Protein AF-A0A6C0K9X8-F1 (afdb_monomer)

Foldseek 3Di:
DDQDPLLVLLVLLLVLLVLCPPPPDCVLNVLSVQLSVLSNVCSRVVNDPPDPSNVSNVVSLVVNLVVLLVLLVPDDDVLSVVLNVLSVVLVVQVVCCVVVVPCSSVSSNSVSVSSNSSSNSSRPD

Sequence (125 aa):
MVISNEALTTLPHYLAMIPWRNSQDIRYPYMVFVCTSLSFAWHFHGEPKWTMLFFADHLGAVMWFIYDLHLAAGLIENKREFIIAFNTATFLLYVLSVVLGEHHAVWHIFSALKCILVSVVATQD

Organism: NCBI:txid1070528

Structure (mmCIF, N/CA/C/O backbone):
data_AF-A0A6C0K9X8-F1
#
_entry.id   AF-A0A6C0K9X8-F1
#
loop_
_atom_site.group_PDB
_atom_site.id
_atom_site.type_symbol
_atom_site.label_atom_id
_atom_site.label_alt_id
_atom_site.label_comp_id
_atom_site.label_asym_id
_atom_site.label_entity_id
_atom_site.label_seq_id
_atom_site.pdbx_PDB_ins_code
_atom_site.Cartn_x
_atom_site.Cartn_y
_atom_site.Cartn_z
_atom_site.occupancy
_atom_site.B_iso_or_equiv
_atom_site.auth_seq_id
_atom_site.auth_comp_id
_atom_site.auth_asym_id
_atom_site.auth_atom_id
_atom_site.pdbx_PDB_model_num
ATOM 1 N N . MET A 1 1 ? 21.763 -7.636 -12.967 1.00 61.03 1 MET A N 1
ATOM 2 C CA . MET A 1 1 ? 20.429 -7.028 -12.793 1.00 61.03 1 MET A CA 1
ATOM 3 C C . MET A 1 1 ? 20.479 -6.210 -11.516 1.00 61.03 1 MET A C 1
ATOM 5 O O . MET A 1 1 ? 20.799 -6.778 -10.481 1.00 61.03 1 MET A O 1
ATOM 9 N N . VAL A 1 2 ? 20.315 -4.891 -11.610 1.00 69.56 2 VAL A N 1
ATOM 10 C CA . VAL A 1 2 ? 20.330 -3.985 -10.449 1.00 69.56 2 VAL A CA 1
ATOM 11 C C . VAL A 1 2 ? 18.888 -3.849 -9.975 1.00 69.56 2 VAL A C 1
ATOM 13 O O . VAL A 1 2 ? 18.019 -3.551 -10.788 1.00 69.56 2 VAL A O 1
ATOM 16 N N . ILE A 1 3 ? 18.626 -4.120 -8.697 1.00 74.50 3 ILE A N 1
ATOM 17 C CA . ILE A 1 3 ? 17.295 -3.930 -8.111 1.00 74.50 3 ILE A CA 1
ATOM 18 C C . ILE A 1 3 ? 17.025 -2.423 -8.061 1.00 74.50 3 ILE A C 1
ATOM 20 O O . ILE A 1 3 ? 17.840 -1.675 -7.523 1.00 74.50 3 ILE A O 1
ATOM 24 N N . SER A 1 4 ? 15.909 -1.974 -8.638 1.00 81.81 4 SER A N 1
ATOM 25 C CA . SER A 1 4 ? 15.485 -0.570 -8.570 1.00 81.81 4 SER A CA 1
ATOM 26 C C . SER A 1 4 ? 15.239 -0.146 -7.119 1.00 81.81 4 SER A C 1
ATOM 28 O O . SER A 1 4 ? 14.722 -0.943 -6.335 1.00 81.81 4 SER A O 1
ATOM 30 N N . ASN A 1 5 ? 15.508 1.117 -6.781 1.00 82.62 5 ASN A N 1
ATOM 31 C CA . ASN A 1 5 ? 15.182 1.658 -5.456 1.00 82.62 5 ASN A CA 1
ATOM 32 C C . ASN A 1 5 ? 13.688 1.511 -5.119 1.00 82.62 5 ASN A C 1
ATOM 34 O O . ASN A 1 5 ? 13.356 1.237 -3.972 1.00 82.62 5 ASN A O 1
ATOM 38 N N . GLU A 1 6 ? 12.806 1.609 -6.115 1.00 83.88 6 GLU A N 1
ATOM 39 C CA . GLU A 1 6 ? 11.358 1.443 -5.942 1.00 83.88 6 GLU A CA 1
ATOM 40 C C . GLU A 1 6 ? 10.976 0.012 -5.532 1.00 83.88 6 GLU A C 1
ATOM 42 O O . GLU A 1 6 ? 10.229 -0.205 -4.584 1.00 83.88 6 GLU A O 1
ATOM 47 N N . ALA A 1 7 ? 11.594 -1.007 -6.133 1.00 85.31 7 ALA A N 1
ATOM 48 C CA . ALA A 1 7 ? 11.424 -2.382 -5.659 1.00 85.31 7 ALA A CA 1
ATOM 49 C C . ALA A 1 7 ? 11.827 -2.537 -4.179 1.00 85.31 7 ALA A C 1
ATOM 51 O O . ALA A 1 7 ? 11.180 -3.279 -3.445 1.00 85.31 7 ALA A O 1
ATOM 52 N N . LEU A 1 8 ? 12.851 -1.822 -3.702 1.00 88.00 8 LEU A N 1
ATOM 53 C CA . LEU A 1 8 ? 13.257 -1.883 -2.292 1.00 88.00 8 LEU A CA 1
ATOM 54 C C . LEU A 1 8 ? 12.263 -1.170 -1.368 1.00 88.00 8 LEU A C 1
ATOM 56 O O . LEU A 1 8 ? 12.021 -1.653 -0.260 1.00 88.00 8 LEU A O 1
ATOM 60 N N . THR A 1 9 ? 11.662 -0.063 -1.812 1.00 89.31 9 THR A N 1
ATOM 61 C CA . THR A 1 9 ? 10.672 0.679 -1.015 1.00 89.31 9 THR A CA 1
ATOM 62 C C . THR A 1 9 ? 9.349 -0.069 -0.855 1.00 89.31 9 THR A C 1
ATOM 64 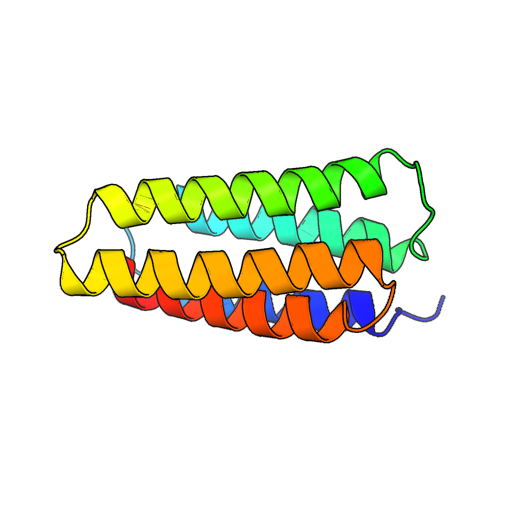O O . THR A 1 9 ? 8.625 0.221 0.094 1.00 89.31 9 THR A O 1
ATOM 67 N N . THR A 1 10 ? 9.071 -1.095 -1.669 1.00 89.88 10 THR A N 1
ATOM 68 C CA . THR A 1 10 ? 7.919 -1.996 -1.461 1.00 89.88 10 THR A CA 1
A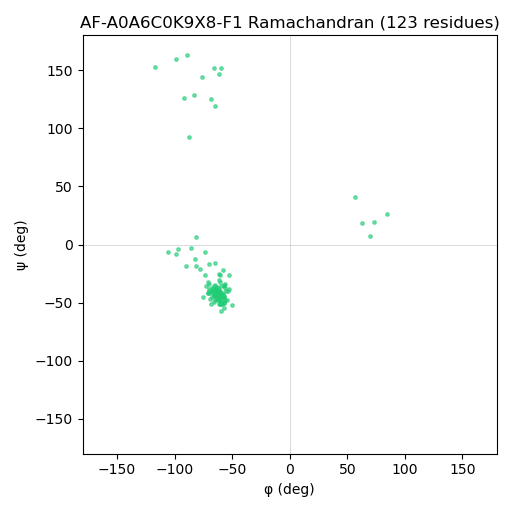TOM 69 C C . THR A 1 10 ? 8.099 -2.988 -0.302 1.00 89.88 10 THR A C 1
ATOM 71 O O . THR A 1 10 ? 7.114 -3.435 0.285 1.00 89.88 10 THR A O 1
ATOM 74 N N . LEU A 1 11 ? 9.331 -3.355 0.065 1.00 89.69 11 LEU A N 1
ATOM 75 C CA . LEU A 1 11 ? 9.585 -4.422 1.047 1.00 89.69 11 LEU A CA 1
ATOM 76 C C . LEU A 1 11 ? 9.089 -4.122 2.477 1.00 89.69 11 LEU A C 1
ATOM 78 O O . LEU A 1 11 ? 8.623 -5.053 3.143 1.00 89.69 11 LEU A O 1
ATOM 82 N N . PRO A 1 12 ? 9.128 -2.868 2.976 1.00 93.38 12 PRO A N 1
ATOM 83 C CA . PRO A 1 12 ? 8.568 -2.505 4.274 1.00 93.38 12 PRO A CA 1
ATOM 84 C C . PRO A 1 12 ? 7.103 -2.912 4.487 1.00 93.38 12 PRO A C 1
ATOM 86 O O . PRO A 1 12 ? 6.725 -3.163 5.630 1.00 93.38 12 PRO A O 1
ATOM 89 N N . HIS A 1 13 ? 6.287 -3.050 3.433 1.00 93.25 13 HIS A N 1
ATOM 90 C CA . HIS A 1 13 ? 4.902 -3.521 3.565 1.00 93.25 13 HIS A CA 1
ATOM 91 C C . HIS A 1 13 ? 4.809 -4.921 4.190 1.00 93.25 13 HIS A C 1
ATOM 93 O O . HIS A 1 13 ? 3.911 -5.178 4.987 1.00 93.25 13 HIS A O 1
ATOM 99 N N . TYR A 1 14 ? 5.761 -5.816 3.900 1.00 91.25 14 TYR A N 1
ATOM 100 C CA . TYR A 1 14 ? 5.764 -7.156 4.493 1.00 91.25 14 TYR A CA 1
ATOM 101 C C . TYR A 1 14 ? 5.964 -7.115 6.007 1.00 91.25 14 TYR A C 1
ATOM 103 O O . TYR A 1 14 ? 5.300 -7.835 6.752 1.00 91.25 14 TYR A O 1
ATOM 111 N N . LEU A 1 15 ? 6.850 -6.232 6.471 1.00 89.62 15 LEU A N 1
ATOM 112 C CA . LEU A 1 15 ? 7.085 -6.017 7.898 1.00 89.62 15 LEU A CA 1
ATOM 113 C C . LEU A 1 15 ? 5.897 -5.306 8.555 1.00 89.62 15 LEU A C 1
ATOM 115 O O . LEU A 1 15 ? 5.567 -5.585 9.707 1.00 89.62 15 LEU A O 1
ATOM 119 N N . ALA A 1 16 ? 5.218 -4.434 7.810 1.00 88.38 16 ALA A N 1
ATOM 120 C CA . ALA A 1 16 ? 4.049 -3.707 8.279 1.00 88.38 16 ALA A CA 1
ATOM 121 C C . ALA A 1 16 ? 2.839 -4.604 8.603 1.00 88.38 16 ALA A C 1
ATOM 123 O O . ALA A 1 16 ? 1.936 -4.158 9.307 1.00 88.38 16 ALA A O 1
ATOM 124 N N . MET A 1 17 ? 2.834 -5.862 8.146 1.00 87.75 17 MET A N 1
ATOM 125 C CA . MET A 1 17 ? 1.813 -6.860 8.492 1.00 87.75 17 MET A CA 1
ATOM 126 C C . MET A 1 17 ? 2.056 -7.561 9.836 1.00 87.75 17 MET A C 1
ATOM 128 O O . MET A 1 17 ? 1.161 -8.241 10.335 1.00 87.75 17 MET A O 1
ATOM 132 N N . ILE A 1 18 ? 3.242 -7.432 10.445 1.00 87.62 18 ILE A N 1
ATOM 133 C CA . ILE A 1 18 ? 3.590 -8.147 11.688 1.00 87.62 18 ILE A CA 1
ATOM 134 C C . ILE A 1 18 ? 2.563 -7.942 12.817 1.00 87.62 18 ILE A C 1
ATOM 136 O O . ILE A 1 18 ? 2.265 -8.929 13.497 1.00 87.62 18 ILE A O 1
ATOM 140 N N . PRO A 1 19 ? 1.992 -6.739 13.046 1.00 86.88 19 PRO A N 1
ATOM 141 C CA . PRO A 1 19 ? 0.990 -6.569 14.097 1.00 86.88 19 PRO A CA 1
ATOM 142 C C . PRO A 1 19 ? -0.268 -7.434 13.890 1.00 86.88 19 PRO A C 1
ATOM 144 O O . PRO A 1 19 ? -0.876 -7.846 14.874 1.00 86.88 19 PRO A O 1
ATOM 147 N N . TRP A 1 20 ? -0.602 -7.813 12.649 1.00 85.12 20 TRP A N 1
ATOM 148 C CA . TRP A 1 20 ? -1.729 -8.708 12.344 1.00 85.12 20 TRP A CA 1
ATOM 149 C C . TRP A 1 20 ? -1.499 -10.179 12.692 1.00 85.12 20 TRP A C 1
ATOM 151 O O . TRP A 1 20 ? -2.445 -10.957 12.631 1.00 85.12 20 TRP A O 1
ATOM 161 N N . ARG A 1 21 ? -0.292 -10.589 13.106 1.00 81.81 21 ARG A N 1
ATOM 162 C CA . ARG A 1 21 ? 0.001 -11.999 13.442 1.00 81.81 21 ARG A CA 1
ATOM 163 C C . ARG A 1 21 ? -0.892 -12.585 14.545 1.00 81.81 21 ARG A C 1
ATOM 165 O O . ARG A 1 21 ? -0.989 -13.799 14.662 1.00 81.81 21 ARG A O 1
ATOM 172 N N . ASN A 1 22 ? -1.482 -11.722 15.372 1.00 77.94 22 ASN A N 1
ATOM 173 C CA . ASN A 1 22 ? -2.360 -12.108 16.475 1.00 77.94 22 ASN A CA 1
ATOM 174 C C . ASN A 1 22 ? -3.855 -12.025 16.104 1.00 77.94 22 ASN A C 1
ATOM 176 O O . ASN A 1 22 ? -4.696 -12.361 16.933 1.00 77.94 22 ASN A O 1
ATOM 180 N N . SER A 1 23 ? -4.189 -11.562 14.895 1.00 80.38 23 SER A N 1
ATOM 181 C CA . SER A 1 23 ? -5.565 -11.489 14.399 1.00 80.38 23 SER A CA 1
ATOM 182 C C . SER A 1 23 ? -6.064 -12.871 13.976 1.00 80.38 23 SER A C 1
ATOM 184 O O . SER A 1 23 ? -5.311 -13.664 13.413 1.00 80.38 23 SER A O 1
ATOM 186 N N . GLN A 1 24 ? -7.350 -13.154 14.203 1.00 76.81 24 GLN A N 1
ATOM 187 C CA . GLN A 1 24 ? -8.006 -14.341 13.637 1.00 76.81 24 GLN A CA 1
ATOM 188 C C . GLN A 1 24 ? -8.380 -14.153 12.162 1.00 76.81 24 GLN A C 1
ATOM 190 O O . GLN A 1 24 ? -8.568 -15.131 11.438 1.00 76.81 24 GLN A O 1
ATOM 195 N N . ASP A 1 25 ? -8.485 -12.906 11.704 1.00 82.81 25 ASP A N 1
ATOM 196 C CA . ASP A 1 25 ? -8.685 -12.603 10.296 1.00 82.81 25 ASP A CA 1
ATOM 197 C C . ASP A 1 25 ? -7.327 -12.614 9.583 1.00 82.81 25 ASP A C 1
ATOM 199 O O . ASP A 1 25 ? -6.386 -11.956 10.014 1.00 82.81 25 ASP A O 1
ATOM 203 N N . ILE A 1 26 ? -7.214 -13.353 8.480 1.00 87.31 26 ILE A N 1
ATOM 204 C CA . ILE A 1 26 ? -5.998 -13.418 7.651 1.00 87.31 26 ILE A CA 1
ATOM 205 C C . ILE A 1 26 ? -6.137 -12.655 6.328 1.00 87.31 26 ILE A C 1
ATOM 207 O O . ILE A 1 26 ? -5.171 -12.538 5.570 1.00 87.31 26 ILE A O 1
ATOM 211 N N . ARG A 1 27 ? -7.337 -12.145 6.021 1.00 90.12 27 ARG A N 1
ATOM 212 C CA . ARG A 1 27 ? -7.668 -11.572 4.709 1.00 90.12 27 ARG A CA 1
ATOM 213 C C . ARG A 1 27 ? -6.855 -10.317 4.408 1.00 90.12 27 ARG A C 1
ATOM 215 O O . ARG A 1 27 ? -6.412 -10.146 3.276 1.00 90.12 27 ARG A O 1
ATOM 222 N N . TYR A 1 28 ? -6.610 -9.473 5.411 1.00 90.75 28 TYR A N 1
ATOM 223 C CA . TYR A 1 28 ? -5.825 -8.255 5.222 1.00 90.75 28 TYR A CA 1
ATOM 224 C C . TYR A 1 28 ? -4.343 -8.542 4.927 1.00 90.75 28 TYR A C 1
ATOM 226 O O . TYR A 1 28 ? -3.881 -8.092 3.882 1.00 90.75 28 TYR A O 1
ATOM 234 N N . PRO A 1 29 ? -3.605 -9.357 5.716 1.00 91.62 29 PRO A N 1
ATOM 235 C CA . PRO A 1 29 ? -2.256 -9.780 5.366 1.00 91.62 29 PRO A CA 1
ATOM 236 C C . PRO A 1 29 ? -2.168 -10.398 3.976 1.00 91.62 29 PRO A C 1
ATOM 238 O O . PRO A 1 29 ? -1.215 -10.144 3.249 1.00 91.62 29 PRO A O 1
ATOM 241 N N . TYR A 1 30 ? -3.173 -11.177 3.568 1.00 92.44 30 TYR A N 1
ATOM 242 C CA . TYR A 1 30 ? -3.198 -11.740 2.223 1.00 92.44 30 TYR A CA 1
ATOM 243 C C . TYR A 1 30 ? -3.328 -10.657 1.140 1.00 92.44 30 TYR A C 1
ATOM 245 O O . TYR A 1 30 ? -2.580 -10.682 0.164 1.00 92.44 30 TYR A O 1
ATOM 253 N N . MET A 1 31 ? -4.221 -9.677 1.329 1.00 94.06 31 MET A N 1
ATOM 254 C CA . MET A 1 31 ? -4.354 -8.519 0.436 1.00 94.06 31 MET A CA 1
ATOM 255 C C . MET A 1 31 ? -3.029 -7.759 0.315 1.00 94.06 31 MET A C 1
ATOM 257 O O . MET A 1 31 ? -2.558 -7.529 -0.800 1.00 94.06 31 MET A O 1
ATOM 261 N N . VAL A 1 32 ? -2.405 -7.422 1.448 1.00 94.31 32 VAL A N 1
ATOM 262 C CA . VAL A 1 32 ? -1.113 -6.723 1.483 1.00 94.31 32 VAL A CA 1
ATOM 263 C C . VAL A 1 32 ? -0.040 -7.544 0.774 1.00 94.31 32 VAL A C 1
ATOM 265 O O . VAL A 1 32 ? 0.624 -7.032 -0.121 1.00 94.31 32 VAL A O 1
ATOM 268 N N . PHE A 1 33 ? 0.086 -8.832 1.097 1.00 94.75 33 PHE A N 1
ATOM 269 C CA . PHE A 1 33 ? 1.074 -9.719 0.487 1.00 94.75 33 PHE A CA 1
ATOM 270 C C . PHE A 1 33 ? 0.939 -9.785 -1.037 1.00 94.75 33 PHE A C 1
ATOM 272 O O . PHE A 1 33 ? 1.937 -9.639 -1.745 1.00 94.75 33 PHE A O 1
ATOM 279 N N . VAL A 1 34 ? -0.280 -9.981 -1.552 1.00 95.00 34 VAL A N 1
ATOM 280 C CA . VAL A 1 34 ? -0.534 -10.052 -2.998 1.00 95.00 34 VAL A CA 1
ATOM 281 C C . VAL A 1 34 ? -0.230 -8.711 -3.666 1.00 95.00 34 VAL A C 1
ATOM 283 O O . VAL A 1 34 ? 0.498 -8.688 -4.658 1.00 95.00 34 VAL A O 1
ATOM 286 N N . CYS A 1 35 ? -0.716 -7.596 -3.111 1.00 95.50 35 CYS A N 1
ATOM 287 C CA . CYS A 1 35 ? -0.479 -6.265 -3.677 1.00 95.50 35 CYS A CA 1
ATOM 288 C C . CYS A 1 35 ? 1.015 -5.915 -3.690 1.00 95.50 35 CYS A C 1
ATOM 290 O O . CYS A 1 35 ? 1.544 -5.505 -4.721 1.00 95.50 35 CYS A O 1
ATOM 292 N N . THR A 1 36 ? 1.722 -6.146 -2.581 1.00 95.25 36 THR A N 1
ATOM 293 C CA . THR A 1 36 ? 3.169 -5.918 -2.494 1.00 95.25 36 THR A CA 1
ATOM 294 C C . THR A 1 36 ? 3.948 -6.837 -3.434 1.00 95.25 36 THR A C 1
ATOM 296 O O . THR A 1 36 ? 4.910 -6.387 -4.049 1.00 95.25 36 THR A O 1
ATOM 299 N N . SER A 1 37 ? 3.537 -8.098 -3.601 1.00 95.38 37 SER A N 1
ATOM 300 C CA . SER A 1 37 ? 4.204 -9.034 -4.520 1.00 95.38 37 SER A CA 1
ATOM 301 C C . SER A 1 37 ? 4.078 -8.593 -5.976 1.00 95.38 37 SER A C 1
ATOM 303 O O . SER A 1 37 ? 5.059 -8.641 -6.719 1.00 95.38 37 SER A O 1
ATOM 305 N N . LEU A 1 38 ? 2.888 -8.139 -6.382 1.00 94.62 38 LEU A N 1
ATOM 306 C CA . LEU A 1 38 ? 2.649 -7.606 -7.726 1.00 94.62 38 LEU A CA 1
ATOM 307 C C . LEU A 1 38 ? 3.456 -6.326 -7.966 1.00 94.62 38 LEU A C 1
ATOM 309 O O . LEU A 1 38 ? 4.104 -6.203 -9.006 1.00 94.62 38 LEU A O 1
ATOM 313 N N . SER A 1 39 ? 3.478 -5.434 -6.975 1.00 94.00 39 SER A N 1
ATOM 314 C CA . SER A 1 39 ? 4.255 -4.196 -7.016 1.00 94.00 39 SER A CA 1
ATOM 315 C C . SER A 1 39 ? 5.752 -4.462 -7.148 1.00 94.00 39 SER A C 1
ATOM 317 O O . SER A 1 39 ? 6.404 -3.997 -8.085 1.00 94.00 39 SER A O 1
ATOM 319 N N . PHE A 1 40 ? 6.295 -5.324 -6.283 1.00 94.19 40 PHE A N 1
ATOM 320 C CA . PHE A 1 40 ? 7.692 -5.736 -6.340 1.00 94.19 40 PHE A CA 1
ATOM 321 C C . PHE A 1 40 ? 8.040 -6.363 -7.694 1.00 94.19 40 PHE A C 1
ATOM 323 O O . PHE A 1 40 ? 9.063 -6.014 -8.277 1.00 94.19 40 PHE A O 1
ATOM 330 N N . ALA A 1 41 ? 7.196 -7.259 -8.218 1.00 93.00 41 ALA A N 1
ATOM 331 C CA . ALA A 1 41 ? 7.432 -7.909 -9.505 1.00 93.00 41 ALA A CA 1
ATOM 332 C C . ALA A 1 41 ? 7.492 -6.903 -10.665 1.00 93.00 41 ALA A C 1
ATOM 334 O O . ALA A 1 41 ? 8.345 -7.034 -11.54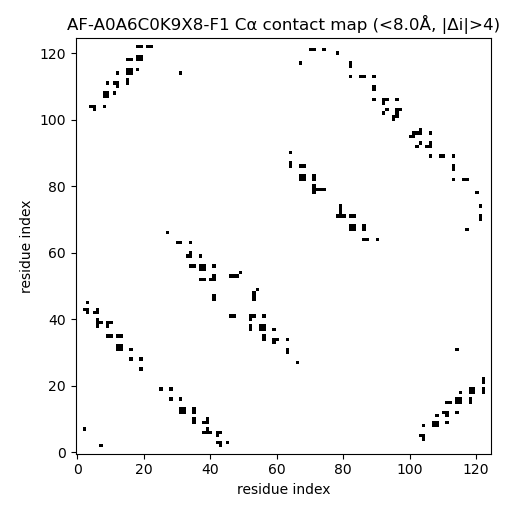5 1.00 93.00 41 ALA A O 1
ATOM 335 N N . TRP A 1 42 ? 6.623 -5.888 -10.660 1.00 93.31 42 TRP A N 1
ATOM 336 C CA . TRP A 1 42 ? 6.633 -4.835 -11.673 1.00 93.31 42 TRP A CA 1
ATOM 337 C C . TRP A 1 42 ? 7.904 -3.975 -11.602 1.00 93.31 42 TRP A C 1
ATOM 339 O O . TRP A 1 42 ? 8.592 -3.821 -12.618 1.00 93.31 42 TRP A O 1
ATOM 349 N N . HIS A 1 43 ? 8.273 -3.493 -10.411 1.00 90.56 43 HIS A N 1
ATOM 350 C CA . HIS A 1 43 ? 9.490 -2.695 -10.214 1.00 90.56 43 HIS A CA 1
ATOM 351 C C . HIS A 1 43 ? 10.765 -3.491 -10.516 1.00 90.56 43 HIS A C 1
ATOM 353 O O . HIS A 1 43 ? 11.674 -3.009 -11.193 1.00 90.56 43 HIS A O 1
ATOM 359 N N . PHE A 1 44 ? 10.814 -4.756 -10.095 1.00 89.62 44 PHE A N 1
ATOM 360 C CA . PHE A 1 44 ? 11.934 -5.653 -10.373 1.00 89.62 44 PHE A CA 1
ATOM 361 C C . PHE A 1 44 ? 12.132 -5.895 -11.875 1.00 89.62 44 PHE A C 1
ATOM 363 O O . PHE A 1 44 ? 13.263 -6.077 -12.327 1.00 89.62 44 PHE A O 1
ATOM 370 N N . HIS A 1 45 ? 11.054 -5.852 -12.664 1.00 88.69 45 HIS A N 1
ATOM 371 C CA . HIS A 1 45 ? 11.124 -5.974 -14.118 1.00 88.69 45 HIS A CA 1
ATOM 372 C C . HIS A 1 45 ? 11.507 -4.662 -14.838 1.00 88.69 45 HIS A C 1
ATOM 374 O O . HIS A 1 45 ? 11.521 -4.624 -16.068 1.00 88.69 45 HIS A O 1
ATOM 380 N N . GLY A 1 46 ? 11.857 -3.601 -14.103 1.00 85.94 46 GLY A N 1
ATOM 381 C CA . GLY A 1 46 ? 12.280 -2.319 -14.672 1.00 85.94 46 GLY A CA 1
ATOM 382 C C . GLY A 1 46 ? 11.126 -1.388 -15.046 1.00 85.94 46 GLY A C 1
ATOM 383 O O . GLY A 1 46 ? 11.282 -0.570 -15.947 1.00 85.94 46 GLY A O 1
ATOM 384 N N . GLU A 1 47 ? 9.974 -1.534 -14.384 1.00 86.94 47 GLU A N 1
ATOM 385 C CA . GLU A 1 47 ? 8.812 -0.636 -14.500 1.00 86.94 47 GLU A CA 1
ATOM 386 C C . GLU A 1 47 ? 8.244 -0.448 -15.925 1.00 8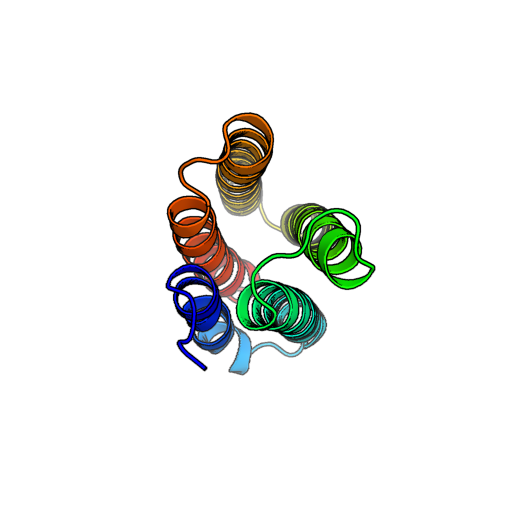6.94 47 GLU A C 1
ATOM 388 O O . GLU A 1 47 ? 7.850 0.663 -16.305 1.00 86.94 47 GLU A O 1
ATOM 393 N N . PRO A 1 48 ? 8.146 -1.503 -16.761 1.00 85.94 48 PRO A N 1
ATOM 394 C CA . PRO A 1 48 ? 7.620 -1.344 -18.108 1.00 85.94 48 PRO A CA 1
ATOM 395 C C . PRO A 1 48 ? 6.143 -0.920 -18.054 1.00 85.94 48 PRO A C 1
ATOM 397 O O . PRO A 1 48 ? 5.286 -1.636 -17.517 1.00 85.94 48 PRO A O 1
ATOM 400 N N . LYS A 1 49 ? 5.843 0.258 -18.614 1.00 86.56 49 LYS A N 1
ATOM 401 C CA . LYS A 1 49 ? 4.478 0.802 -18.707 1.00 86.56 49 LYS A CA 1
ATOM 402 C C . LYS A 1 49 ? 3.607 -0.065 -19.619 1.00 86.56 49 LYS A C 1
ATOM 404 O O . LYS A 1 49 ? 4.111 -0.685 -20.554 1.00 86.56 49 LYS A O 1
ATOM 409 N N . TRP A 1 50 ? 2.296 -0.072 -19.364 1.00 86.81 50 TRP A N 1
ATOM 410 C CA . TRP A 1 50 ? 1.288 -0.777 -20.178 1.00 86.81 50 TRP A CA 1
ATOM 411 C C . TRP A 1 50 ? 1.437 -2.305 -20.236 1.00 86.81 50 TRP A C 1
ATOM 413 O O . TRP A 1 50 ? 0.875 -2.961 -21.110 1.00 86.81 50 TRP A O 1
ATOM 423 N N . THR A 1 51 ? 2.175 -2.886 -19.292 1.00 92.12 51 THR A N 1
ATOM 424 C CA . THR A 1 51 ? 2.268 -4.339 -19.124 1.00 92.12 51 THR A CA 1
ATOM 425 C C . THR A 1 51 ? 1.179 -4.857 -18.188 1.00 92.12 51 THR A C 1
ATOM 427 O O . THR A 1 51 ? 0.589 -4.105 -17.415 1.00 92.12 51 THR A O 1
ATOM 430 N N . MET A 1 52 ? 0.927 -6.168 -18.207 1.00 93.12 52 MET A N 1
ATOM 431 C CA . MET A 1 52 ? 0.007 -6.794 -17.249 1.00 93.12 52 MET A CA 1
ATOM 432 C C . MET A 1 52 ? 0.418 -6.515 -15.793 1.00 93.12 52 MET A C 1
ATOM 434 O O . MET A 1 52 ? -0.447 -6.274 -14.960 1.00 93.12 52 MET A O 1
ATOM 438 N N . LEU A 1 53 ? 1.725 -6.491 -15.502 1.00 93.00 53 LEU A N 1
ATOM 439 C CA . LEU A 1 53 ? 2.253 -6.182 -14.171 1.00 93.00 53 LEU A CA 1
ATOM 440 C C . LEU A 1 53 ? 1.985 -4.729 -13.758 1.00 93.00 53 LEU A C 1
ATOM 442 O O . LEU A 1 53 ? 1.585 -4.505 -12.622 1.00 93.00 53 LEU A O 1
ATOM 446 N N . PHE A 1 54 ? 2.109 -3.773 -14.686 1.00 92.56 54 PHE A N 1
ATOM 447 C CA . PHE A 1 54 ? 1.743 -2.371 -14.449 1.00 92.56 54 PHE A CA 1
ATOM 448 C C . PHE A 1 54 ? 0.276 -2.238 -14.014 1.00 92.56 54 PHE A C 1
ATOM 450 O O . PHE A 1 54 ? -0.032 -1.631 -12.991 1.00 92.56 54 PHE A O 1
ATOM 457 N N . PHE A 1 55 ? -0.642 -2.856 -14.763 1.00 94.38 55 PHE A N 1
ATOM 458 C CA . PHE A 1 55 ? -2.064 -2.809 -14.420 1.00 94.38 55 PHE A CA 1
ATOM 459 C C . PHE A 1 55 ? -2.382 -3.559 -13.125 1.00 94.38 55 PHE A C 1
ATOM 461 O O . PHE A 1 55 ? -3.229 -3.108 -12.358 1.00 94.38 55 PHE A O 1
ATOM 468 N N . ALA A 1 56 ? -1.718 -4.691 -12.876 1.00 95.31 56 ALA A N 1
ATOM 469 C CA . ALA A 1 56 ? -1.926 -5.487 -11.673 1.00 95.31 56 ALA A CA 1
ATOM 470 C C . ALA A 1 56 ? -1.463 -4.754 -10.403 1.00 95.31 56 ALA A C 1
ATOM 472 O O . ALA A 1 56 ? -2.173 -4.794 -9.401 1.00 95.31 56 ALA A O 1
ATOM 473 N N . ASP A 1 57 ? -0.328 -4.054 -10.454 1.00 93.38 57 ASP A N 1
ATOM 474 C CA . ASP A 1 57 ? 0.159 -3.199 -9.365 1.00 93.38 57 ASP A CA 1
ATOM 475 C C . ASP A 1 57 ? -0.850 -2.084 -9.033 1.00 93.38 57 ASP A C 1
ATOM 477 O O . ASP A 1 57 ? -1.300 -1.956 -7.893 1.00 93.38 57 ASP A O 1
ATOM 481 N N . HIS A 1 58 ? -1.298 -1.343 -10.049 1.00 93.19 58 HIS A N 1
ATOM 482 C CA . HIS A 1 58 ? -2.225 -0.225 -9.860 1.00 93.19 58 HIS A CA 1
ATOM 483 C C . HIS A 1 58 ? -3.614 -0.689 -9.403 1.00 93.19 58 HIS A C 1
ATOM 485 O O . HIS A 1 58 ? -4.223 -0.081 -8.519 1.00 93.19 58 HIS A O 1
ATOM 491 N N . LEU A 1 59 ? -4.112 -1.799 -9.957 1.00 95.56 59 LEU A N 1
ATOM 492 C CA . LEU A 1 59 ? -5.344 -2.422 -9.482 1.00 95.56 59 LEU A CA 1
ATOM 493 C C . LEU A 1 59 ? -5.194 -2.886 -8.027 1.00 95.56 59 LEU A C 1
ATOM 495 O O . LEU A 1 59 ? -6.108 -2.677 -7.234 1.00 95.56 59 LEU A O 1
ATOM 499 N N . GLY A 1 60 ? -4.042 -3.457 -7.663 1.00 95.50 60 GLY A N 1
ATOM 500 C CA . GLY A 1 60 ? -3.703 -3.813 -6.286 1.00 95.50 60 GLY A CA 1
ATOM 501 C C . GLY A 1 60 ? -3.782 -2.615 -5.340 1.00 95.50 60 GLY A C 1
ATOM 502 O O . GLY A 1 60 ? -4.460 -2.689 -4.316 1.00 95.50 60 GLY A O 1
ATOM 503 N N . ALA A 1 61 ? -3.186 -1.479 -5.715 1.00 93.50 61 ALA A N 1
ATOM 504 C CA . ALA A 1 61 ? -3.251 -0.244 -4.932 1.00 93.50 61 ALA A CA 1
ATOM 505 C C . ALA A 1 61 ? -4.700 0.228 -4.690 1.00 93.50 61 ALA A C 1
ATOM 507 O O . ALA A 1 61 ? -5.063 0.572 -3.561 1.00 93.50 61 ALA A O 1
ATOM 508 N N . VAL A 1 62 ? -5.549 0.192 -5.725 1.00 95.88 62 VAL A N 1
ATOM 509 C CA . VAL A 1 62 ? -6.973 0.562 -5.623 1.00 95.88 62 VAL A CA 1
ATOM 510 C C . VAL A 1 62 ? -7.757 -0.433 -4.764 1.00 95.88 62 VAL A C 1
ATOM 512 O O . VAL A 1 62 ? -8.532 -0.024 -3.899 1.00 95.88 62 VAL A O 1
ATOM 515 N N . MET A 1 63 ? -7.557 -1.737 -4.967 1.00 96.00 63 MET A N 1
ATOM 516 C CA . MET A 1 63 ? -8.230 -2.772 -4.175 1.00 96.00 63 MET A CA 1
ATOM 517 C C . MET A 1 63 ? -7.854 -2.676 -2.698 1.00 96.00 63 MET A C 1
ATOM 519 O O . MET A 1 63 ? -8.734 -2.767 -1.843 1.00 96.00 63 MET A O 1
ATOM 523 N N . TRP A 1 64 ? -6.579 -2.437 -2.391 1.00 95.56 64 TRP A N 1
ATOM 524 C CA . TRP A 1 64 ? -6.122 -2.242 -1.019 1.00 95.56 64 TRP A CA 1
ATOM 525 C C . TRP A 1 64 ? -6.753 -0.990 -0.399 1.00 95.56 64 TRP A C 1
ATOM 527 O O . TRP A 1 64 ? -7.292 -1.064 0.703 1.00 95.56 64 TRP A O 1
ATOM 537 N N . PHE A 1 65 ? -6.791 0.134 -1.124 1.00 95.62 65 PHE A N 1
ATOM 538 C CA . PHE A 1 65 ? -7.490 1.339 -0.666 1.00 95.62 65 PHE A CA 1
ATOM 539 C C . PHE A 1 65 ? -8.959 1.058 -0.306 1.00 95.62 65 PHE A C 1
ATOM 541 O O . PHE A 1 65 ? -9.408 1.439 0.775 1.00 95.62 65 PHE A O 1
ATOM 548 N N . ILE A 1 66 ? -9.696 0.360 -1.176 1.00 95.75 66 ILE A N 1
ATOM 549 C CA . ILE A 1 66 ? -11.102 -0.003 -0.934 1.00 95.75 66 ILE A CA 1
ATOM 550 C C . ILE A 1 66 ? -11.226 -0.942 0.272 1.00 95.75 66 ILE A C 1
ATOM 552 O O . ILE A 1 66 ? -12.136 -0.786 1.087 1.00 95.75 66 ILE A O 1
ATOM 556 N N . TYR A 1 67 ? -10.312 -1.903 0.407 1.00 94.38 67 TYR A N 1
ATOM 557 C CA . TYR A 1 67 ? -10.328 -2.856 1.511 1.00 94.38 67 TYR A CA 1
ATOM 558 C C . TYR A 1 67 ? -10.117 -2.170 2.869 1.00 94.38 67 TYR A C 1
ATOM 560 O O . TYR A 1 67 ? -10.818 -2.482 3.829 1.00 94.38 67 TYR A O 1
ATOM 568 N N . ASP A 1 68 ? -9.229 -1.178 2.944 1.00 94.12 68 ASP A N 1
ATOM 569 C CA . ASP A 1 68 ? -9.027 -0.382 4.162 1.00 94.12 68 ASP A CA 1
ATOM 570 C C . ASP A 1 68 ? -10.288 0.400 4.558 1.00 94.12 68 ASP A C 1
ATOM 572 O O . ASP A 1 68 ? -10.618 0.488 5.741 1.00 94.12 68 ASP A O 1
ATOM 576 N N . LEU A 1 69 ? -11.039 0.926 3.580 1.00 94.19 69 LEU A N 1
ATOM 577 C CA . LEU A 1 69 ? -12.335 1.564 3.843 1.00 94.19 69 LEU A CA 1
ATOM 578 C C . LEU A 1 69 ? -13.371 0.558 4.357 1.00 94.19 69 LEU A C 1
ATOM 580 O O . LEU A 1 69 ? -14.141 0.877 5.265 1.00 94.19 69 LEU A O 1
ATOM 584 N N . HIS A 1 70 ? -13.378 -0.658 3.803 1.00 92.94 70 HIS A N 1
ATOM 585 C CA . HIS A 1 70 ? -14.240 -1.737 4.280 1.00 92.94 70 HIS A CA 1
ATOM 586 C C . HIS A 1 70 ? -13.926 -2.112 5.735 1.00 92.94 70 HIS A C 1
ATOM 588 O O . HIS A 1 70 ? -14.852 -2.225 6.537 1.00 92.94 70 HIS A O 1
ATOM 594 N N . LEU A 1 71 ? -12.643 -2.231 6.098 1.00 90.06 71 LEU A N 1
ATOM 595 C CA . LEU A 1 71 ? -12.230 -2.462 7.486 1.00 90.06 71 LEU A CA 1
ATOM 596 C C . LEU A 1 71 ? -12.662 -1.311 8.404 1.00 90.06 71 LEU A C 1
ATOM 598 O O . LEU A 1 71 ? -13.226 -1.552 9.470 1.00 90.06 71 LEU A O 1
ATOM 602 N N . ALA A 1 72 ? -12.451 -0.062 7.981 1.00 90.56 72 ALA A N 1
ATOM 603 C CA . ALA A 1 72 ? -12.802 1.116 8.772 1.00 90.56 72 ALA A CA 1
ATOM 604 C C . ALA A 1 72 ? -14.306 1.206 9.081 1.00 90.56 72 ALA A C 1
ATOM 606 O O . ALA A 1 72 ? -14.684 1.683 10.151 1.00 90.56 72 ALA A O 1
ATOM 607 N N . ALA A 1 73 ? -15.169 0.729 8.178 1.00 89.12 73 ALA A N 1
ATOM 608 C CA . ALA A 1 73 ? -16.619 0.738 8.372 1.00 89.12 73 ALA A CA 1
ATOM 609 C C . ALA A 1 73 ? -17.079 -0.083 9.593 1.00 89.12 73 ALA A C 1
ATOM 611 O O . ALA A 1 73 ? -18.132 0.216 10.154 1.00 89.12 73 ALA A O 1
ATOM 612 N N . GLY A 1 74 ? -16.294 -1.081 10.015 1.00 83.56 74 GLY A N 1
ATOM 613 C CA . GLY A 1 74 ? -16.569 -1.901 11.198 1.00 83.56 74 GLY A CA 1
ATOM 614 C C . GLY A 1 74 ? -16.063 -1.322 12.525 1.00 83.56 74 GLY A C 1
ATOM 615 O O . GLY A 1 74 ? -16.285 -1.935 13.564 1.00 83.56 74 GLY A O 1
ATOM 616 N N . LEU A 1 75 ? -15.375 -0.174 12.516 1.00 85.19 75 LEU A N 1
ATOM 617 C CA . LEU A 1 75 ? -14.724 0.397 13.700 1.00 85.19 75 LEU A CA 1
ATOM 618 C C . LEU A 1 75 ? -15.549 1.508 14.367 1.00 85.19 75 LEU A C 1
ATOM 620 O O . LEU A 1 75 ? -16.382 2.163 13.739 1.00 85.19 75 LEU A O 1
ATOM 624 N N . ILE A 1 76 ? -15.245 1.779 15.644 1.00 86.06 76 ILE A N 1
ATOM 625 C CA . ILE A 1 76 ? -15.742 2.967 16.356 1.00 86.06 76 ILE A CA 1
ATOM 626 C C . ILE A 1 76 ? -15.297 4.260 15.658 1.00 86.06 76 ILE A C 1
ATOM 628 O O . ILE A 1 76 ? -14.231 4.311 15.041 1.00 86.06 76 ILE A O 1
ATOM 632 N N . GLU A 1 77 ? -16.096 5.317 15.802 1.00 84.75 77 GLU A N 1
ATOM 633 C CA . GLU A 1 77 ? -15.994 6.556 15.020 1.00 84.75 77 GLU A CA 1
ATOM 634 C C . GLU A 1 77 ? -14.578 7.147 14.963 1.00 8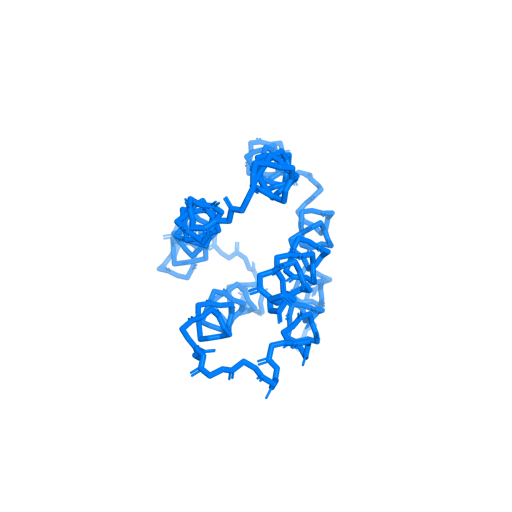4.75 77 GLU A C 1
ATOM 636 O O . GLU A 1 77 ? -14.033 7.296 13.873 1.00 84.75 77 GLU A O 1
ATOM 641 N N . ASN A 1 78 ? -13.925 7.345 16.112 1.00 84.69 78 ASN A N 1
ATOM 642 C CA . ASN A 1 78 ? -12.574 7.923 16.158 1.00 84.69 78 ASN A CA 1
ATOM 643 C C . ASN A 1 78 ? -11.526 7.068 15.413 1.00 84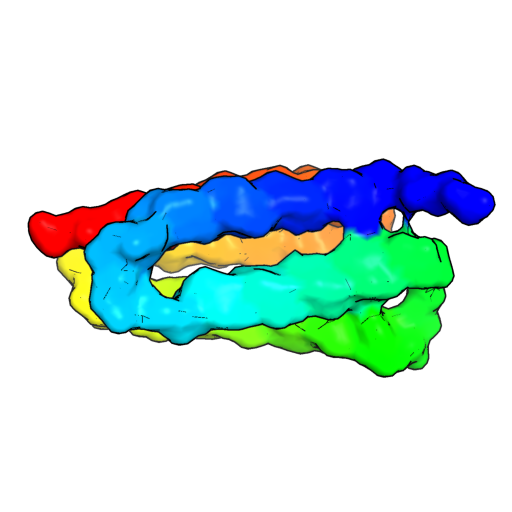.69 78 ASN A C 1
ATOM 645 O O . ASN A 1 78 ? -10.650 7.600 14.733 1.00 84.69 78 ASN A O 1
ATOM 649 N N . LYS A 1 79 ? -11.606 5.732 15.525 1.00 88.94 79 LYS A N 1
ATOM 650 C CA . LYS A 1 79 ? -10.691 4.804 14.831 1.00 88.94 79 LYS A CA 1
ATOM 651 C C . LYS A 1 79 ? -10.971 4.794 13.322 1.00 88.94 79 LYS A C 1
ATOM 653 O O . LYS A 1 79 ? -10.040 4.812 12.518 1.00 88.94 79 LYS A O 1
ATOM 658 N N . ARG A 1 80 ? -12.254 4.804 12.946 1.00 91.19 80 ARG A N 1
ATOM 659 C CA . ARG A 1 80 ? -12.727 4.853 11.557 1.00 91.19 80 ARG A CA 1
ATOM 660 C C . ARG A 1 80 ? -12.255 6.118 10.845 1.00 91.19 80 ARG A C 1
ATOM 662 O O . ARG A 1 80 ? -11.677 6.018 9.766 1.00 91.19 80 ARG A O 1
ATOM 669 N N . GLU A 1 81 ? -12.475 7.288 11.440 1.00 91.06 81 GLU A N 1
ATOM 670 C CA . GLU A 1 81 ? -12.070 8.576 10.861 1.00 91.06 81 GLU A CA 1
ATOM 671 C C . GLU A 1 81 ? -10.565 8.630 10.610 1.00 91.06 81 GLU A C 1
ATOM 673 O O . GLU A 1 81 ? -10.127 9.056 9.540 1.00 91.06 81 GLU A O 1
ATOM 678 N N . PHE A 1 82 ? -9.775 8.123 11.559 1.00 90.31 82 PHE A N 1
ATOM 679 C CA . PHE A 1 82 ? -8.325 8.115 11.437 1.00 90.31 82 PHE A CA 1
ATOM 680 C C . PHE A 1 82 ? -7.833 7.224 10.287 1.00 90.31 82 PHE A C 1
ATOM 682 O O . PHE A 1 82 ? -6.995 7.660 9.495 1.00 90.31 82 PHE A O 1
ATOM 689 N N . ILE A 1 83 ? -8.396 6.016 10.132 1.00 92.94 83 ILE A N 1
ATOM 690 C CA . ILE A 1 83 ? -8.070 5.140 8.994 1.00 92.94 83 ILE A CA 1
ATOM 691 C C . ILE A 1 83 ? -8.493 5.782 7.672 1.00 92.94 83 ILE A C 1
ATOM 693 O O . ILE A 1 83 ? -7.694 5.814 6.738 1.00 92.94 83 ILE A O 1
ATOM 697 N N . ILE A 1 84 ? -9.714 6.319 7.578 1.00 94.69 84 ILE A N 1
ATOM 698 C CA . ILE A 1 84 ? -10.217 6.929 6.337 1.00 94.69 84 ILE A CA 1
ATOM 699 C C . ILE A 1 84 ? -9.336 8.108 5.920 1.00 94.69 84 ILE A C 1
ATOM 701 O O . ILE A 1 84 ? -8.924 8.178 4.759 1.00 94.69 84 ILE A O 1
ATOM 705 N N . ALA A 1 85 ? -9.011 9.010 6.850 1.00 94.00 85 ALA A N 1
ATOM 706 C CA . ALA A 1 85 ? -8.182 10.176 6.565 1.00 94.00 85 ALA A CA 1
ATOM 707 C C . ALA A 1 85 ? -6.780 9.769 6.085 1.00 94.00 85 ALA A C 1
ATOM 709 O O . ALA A 1 85 ? -6.320 10.245 5.045 1.00 94.00 85 ALA A O 1
ATOM 710 N N . PHE A 1 86 ? -6.120 8.847 6.794 1.00 95.12 86 PHE A N 1
ATOM 711 C CA . PHE A 1 86 ? -4.759 8.426 6.456 1.00 95.12 86 PHE A CA 1
ATOM 712 C C . PHE A 1 86 ? -4.698 7.603 5.159 1.00 95.12 86 PHE A C 1
ATOM 714 O O . PHE A 1 86 ? -3.802 7.801 4.333 1.00 95.12 86 PHE A O 1
ATOM 721 N N . ASN A 1 87 ? -5.673 6.717 4.936 1.00 95.88 87 ASN A N 1
ATOM 722 C CA . ASN A 1 87 ? -5.802 5.949 3.699 1.00 95.88 87 ASN A CA 1
ATOM 723 C C . ASN A 1 87 ? -6.071 6.870 2.497 1.00 95.88 87 ASN A C 1
ATOM 725 O O . ASN A 1 87 ? -5.431 6.727 1.458 1.00 95.88 87 ASN A O 1
ATOM 729 N N . THR A 1 88 ? -6.938 7.875 2.658 1.00 96.06 88 THR A N 1
ATOM 730 C CA . THR A 1 88 ? -7.206 8.882 1.616 1.00 96.06 88 THR A CA 1
ATOM 731 C C . THR A 1 88 ? -5.961 9.701 1.301 1.00 96.06 88 THR A C 1
ATOM 733 O O . THR A 1 88 ? -5.612 9.840 0.133 1.00 96.06 88 THR A O 1
ATOM 736 N N . ALA A 1 89 ? -5.237 10.188 2.313 1.00 94.81 89 ALA A N 1
ATOM 737 C CA . ALA A 1 89 ? -3.987 10.920 2.103 1.00 94.81 89 ALA A CA 1
ATOM 738 C C . ALA A 1 89 ? -2.940 10.069 1.359 1.00 94.81 89 ALA A C 1
ATOM 740 O O . ALA A 1 89 ? -2.316 10.538 0.408 1.00 94.81 89 ALA A O 1
ATOM 741 N N . THR A 1 90 ? -2.803 8.795 1.736 1.00 94.81 90 THR A N 1
ATOM 742 C CA . THR A 1 90 ? -1.901 7.842 1.068 1.00 94.81 90 THR A CA 1
ATOM 743 C C . THR A 1 90 ? -2.315 7.594 -0.385 1.00 94.81 90 THR A C 1
ATOM 745 O O . THR A 1 90 ? -1.464 7.546 -1.272 1.00 94.81 90 THR A O 1
ATOM 748 N N . PHE A 1 91 ? -3.615 7.478 -0.659 1.00 94.62 91 PHE A N 1
ATOM 749 C CA . PHE A 1 91 ? -4.126 7.296 -2.017 1.00 94.62 91 PHE A CA 1
ATOM 750 C C . PHE A 1 91 ? -3.977 8.558 -2.878 1.00 94.62 91 PHE A C 1
ATOM 752 O O . PHE A 1 91 ? -3.680 8.468 -4.066 1.00 94.62 91 PHE A O 1
ATOM 759 N N . LEU A 1 92 ? -4.104 9.749 -2.292 1.00 93.94 92 LEU A N 1
ATOM 760 C CA . LEU A 1 92 ? -3.800 10.997 -2.993 1.00 93.94 92 LEU A CA 1
ATOM 761 C C . LEU A 1 92 ? -2.314 11.077 -3.365 1.00 93.94 92 LEU A C 1
ATOM 763 O O . LEU A 1 92 ? -2.000 11.464 -4.488 1.00 93.94 92 LEU A O 1
ATOM 767 N N . LEU A 1 93 ? -1.405 10.649 -2.479 1.00 92.56 93 LEU A N 1
ATOM 768 C CA . LEU A 1 93 ? 0.022 10.529 -2.805 1.00 92.56 93 LEU A CA 1
ATOM 769 C C . LEU A 1 93 ? 0.269 9.537 -3.947 1.00 92.56 93 LEU A C 1
ATOM 771 O O . LEU A 1 93 ? 1.068 9.829 -4.832 1.00 92.56 93 LEU A O 1
ATOM 775 N N . TYR A 1 94 ? -0.449 8.410 -3.972 1.00 92.31 94 TYR A N 1
ATOM 776 C CA . TYR A 1 94 ? -0.420 7.482 -5.104 1.00 92.31 94 TYR A CA 1
ATOM 777 C C . TYR A 1 94 ? -0.821 8.170 -6.412 1.00 92.31 94 TYR A C 1
ATOM 779 O O . TYR A 1 94 ? -0.045 8.154 -7.367 1.00 92.31 94 TYR A O 1
ATOM 787 N N . VAL A 1 95 ? -1.991 8.819 -6.452 1.00 91.50 95 VAL A N 1
ATOM 788 C CA . VAL A 1 95 ? -2.487 9.503 -7.658 1.00 91.50 95 VAL A CA 1
ATOM 789 C C . VAL A 1 95 ? -1.493 10.565 -8.126 1.00 91.50 95 VAL A C 1
ATOM 791 O O . VAL A 1 95 ? -1.180 10.628 -9.314 1.00 91.50 95 VAL A O 1
ATOM 794 N N . LEU A 1 96 ? -0.945 11.358 -7.202 1.00 89.31 96 LEU A N 1
ATOM 795 C CA . LEU A 1 96 ? 0.098 12.335 -7.514 1.00 89.31 96 LEU A CA 1
ATOM 796 C C . LEU A 1 96 ? 1.350 11.661 -8.083 1.00 89.31 96 LEU A C 1
ATOM 798 O O . LEU A 1 96 ? 1.882 12.150 -9.076 1.00 89.31 96 LEU A O 1
ATOM 802 N N . SER A 1 97 ? 1.777 10.522 -7.526 1.00 87.38 97 SER A N 1
ATOM 803 C CA . SER A 1 97 ? 2.939 9.783 -8.035 1.00 87.38 97 SER A CA 1
ATOM 804 C C . SER A 1 97 ? 2.735 9.264 -9.459 1.00 87.38 97 SER A C 1
ATOM 806 O O . SER A 1 97 ? 3.654 9.315 -10.273 1.00 87.38 97 SER A O 1
ATOM 808 N N . VAL A 1 98 ? 1.517 8.830 -9.794 1.00 86.00 98 VAL A N 1
ATOM 809 C CA . VAL A 1 98 ? 1.171 8.348 -11.137 1.00 86.00 98 VAL A CA 1
ATOM 810 C C . VAL A 1 98 ? 1.123 9.501 -12.141 1.00 86.00 98 VAL A C 1
ATOM 812 O O . VAL A 1 98 ? 1.605 9.357 -13.264 1.00 86.00 98 VAL A O 1
ATOM 815 N N . VAL A 1 99 ? 0.547 10.643 -11.751 1.00 85.19 99 VAL A N 1
ATOM 816 C CA . VAL A 1 99 ? 0.365 11.807 -12.636 1.00 85.19 99 VAL A CA 1
ATOM 817 C C . VAL A 1 99 ? 1.672 12.563 -12.860 1.00 85.19 99 VAL A C 1
ATOM 819 O O . VAL A 1 99 ? 1.972 12.940 -13.992 1.00 85.19 99 VAL A O 1
ATOM 822 N N . LEU A 1 100 ? 2.437 12.800 -11.794 1.00 80.25 100 LEU A N 1
ATOM 823 C CA . LEU A 1 100 ? 3.654 13.613 -11.836 1.00 80.25 100 LEU A CA 1
ATOM 824 C C . 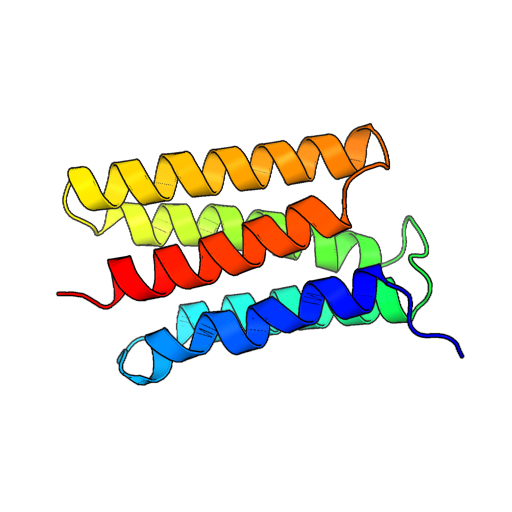LEU A 1 100 ? 4.904 12.782 -12.149 1.00 80.25 100 LEU A C 1
ATOM 826 O O . LEU A 1 100 ? 5.911 13.343 -12.562 1.00 80.25 100 LEU A O 1
ATOM 830 N N . GLY A 1 101 ? 4.852 11.457 -11.976 1.00 70.00 101 GLY A N 1
ATOM 831 C CA . GLY A 1 101 ? 6.005 10.573 -12.172 1.00 70.00 101 GLY A CA 1
ATOM 832 C C . GLY A 1 101 ? 7.103 10.735 -11.116 1.00 70.00 101 GLY A C 1
ATOM 833 O O . GLY A 1 101 ? 8.168 10.140 -11.246 1.00 70.00 101 GLY A O 1
ATOM 834 N N . GLU A 1 102 ? 6.850 11.523 -10.073 1.00 69.81 102 GLU A N 1
ATOM 835 C CA . GLU A 1 102 ? 7.767 11.798 -8.971 1.00 69.81 102 GLU A CA 1
ATOM 836 C C . GLU A 1 102 ? 7.155 11.282 -7.659 1.00 69.81 102 GLU A C 1
ATOM 838 O O . GLU A 1 102 ? 5.936 11.214 -7.510 1.00 69.81 102 GLU A O 1
ATOM 843 N N . HIS A 1 103 ? 7.996 10.925 -6.684 1.00 75.69 103 HIS A N 1
ATOM 844 C CA . HIS A 1 103 ? 7.583 10.522 -5.326 1.00 75.69 103 HIS A CA 1
ATOM 845 C C . HIS A 1 103 ? 6.931 9.136 -5.171 1.00 75.69 103 HIS A C 1
ATOM 847 O O . HIS A 1 103 ? 6.319 8.869 -4.134 1.00 75.69 103 HIS A O 1
ATOM 853 N N . HIS A 1 104 ? 7.104 8.221 -6.125 1.00 84.62 104 HIS A N 1
ATOM 854 C CA . HIS A 1 104 ? 6.571 6.859 -6.007 1.00 84.62 104 HIS A CA 1
ATOM 855 C C . HIS A 1 104 ? 7.115 6.124 -4.762 1.00 84.62 104 HIS A C 1
ATOM 857 O O . HIS A 1 104 ? 6.339 5.605 -3.958 1.00 84.62 104 HIS A O 1
ATOM 863 N N . ALA A 1 105 ? 8.415 6.250 -4.479 1.00 86.75 105 ALA A N 1
ATOM 864 C CA . ALA A 1 105 ? 9.023 5.770 -3.236 1.00 86.75 105 ALA A CA 1
ATOM 865 C C . ALA A 1 105 ? 8.389 6.349 -1.957 1.00 86.75 105 ALA A C 1
ATOM 867 O O . ALA A 1 105 ? 8.298 5.664 -0.937 1.00 86.75 105 ALA A O 1
ATOM 868 N N . VAL A 1 106 ? 7.945 7.611 -1.988 1.00 88.38 106 VAL A N 1
ATOM 869 C CA . VAL A 1 106 ? 7.280 8.249 -0.839 1.00 88.38 106 VAL A CA 1
ATOM 870 C C . VAL A 1 106 ? 5.909 7.623 -0.624 1.00 88.38 106 VAL A C 1
ATOM 872 O O . VAL A 1 106 ? 5.555 7.323 0.516 1.00 88.38 106 VAL A O 1
ATOM 875 N N . TRP A 1 107 ? 5.163 7.368 -1.701 1.00 92.31 107 TRP A N 1
ATOM 876 C CA . TRP A 1 107 ? 3.903 6.637 -1.610 1.00 92.31 107 TRP A CA 1
ATOM 877 C C . TRP A 1 107 ? 4.101 5.251 -0.980 1.00 92.31 107 TRP A C 1
ATOM 879 O O . TRP A 1 107 ? 3.362 4.918 -0.054 1.00 92.31 107 TRP A O 1
ATOM 889 N N . HIS A 1 108 ? 5.127 4.493 -1.381 1.00 92.44 108 HIS A N 1
ATOM 890 C CA . HIS A 1 108 ? 5.451 3.195 -0.768 1.00 92.44 108 HIS A CA 1
ATOM 891 C C . HIS A 1 108 ? 5.700 3.297 0.743 1.00 92.44 108 HIS A C 1
ATOM 893 O O . HIS A 1 108 ? 5.156 2.517 1.524 1.00 92.44 108 HIS A O 1
ATOM 899 N N . ILE A 1 109 ? 6.453 4.307 1.189 1.00 90.62 109 ILE A N 1
ATOM 900 C CA . ILE A 1 109 ? 6.690 4.542 2.623 1.00 90.62 109 ILE A CA 1
ATOM 901 C C . ILE A 1 109 ? 5.374 4.848 3.353 1.00 90.62 109 ILE A C 1
ATOM 903 O O . ILE A 1 109 ? 5.094 4.259 4.399 1.00 90.62 109 ILE A O 1
ATOM 907 N N . PHE A 1 110 ? 4.544 5.739 2.806 1.00 93.25 110 PHE A N 1
ATOM 908 C CA . PHE A 1 110 ? 3.248 6.077 3.404 1.00 93.25 110 PHE A CA 1
ATOM 909 C C . PHE A 1 110 ? 2.276 4.895 3.393 1.00 93.25 110 PHE A C 1
ATOM 911 O O . PHE A 1 110 ? 1.546 4.698 4.361 1.00 93.25 110 PHE A O 1
ATOM 918 N N . SER A 1 111 ? 2.305 4.064 2.355 1.00 94.00 111 SER A N 1
ATOM 919 C CA . SER A 1 111 ? 1.517 2.837 2.258 1.00 94.00 111 SER A CA 1
ATOM 920 C C . SER A 1 111 ? 1.958 1.794 3.291 1.00 94.00 111 SER A C 1
ATOM 922 O O . SER A 1 111 ? 1.110 1.178 3.941 1.00 94.00 111 SER A O 1
ATOM 924 N N . ALA A 1 112 ? 3.259 1.667 3.563 1.00 94.00 112 ALA A N 1
ATOM 925 C CA . ALA A 1 112 ? 3.758 0.835 4.657 1.00 94.00 112 ALA A CA 1
ATOM 926 C C . ALA A 1 112 ? 3.332 1.374 6.035 1.00 94.00 112 ALA A C 1
ATOM 928 O O . ALA A 1 112 ? 2.862 0.605 6.876 1.00 94.00 112 ALA A O 1
ATOM 929 N N . LEU A 1 113 ? 3.414 2.690 6.265 1.00 92.75 113 LEU A N 1
ATOM 930 C CA . LEU A 1 113 ? 2.927 3.316 7.503 1.00 92.75 113 LEU A CA 1
ATOM 931 C C . LEU A 1 113 ? 1.415 3.135 7.681 1.00 92.75 113 LEU A C 1
ATOM 933 O O . LEU A 1 113 ? 0.961 2.787 8.771 1.00 92.75 113 LEU A O 1
ATOM 937 N N . LYS A 1 114 ? 0.644 3.300 6.603 1.00 94.12 114 LYS A N 1
ATOM 938 C CA . LYS A 1 114 ? -0.797 3.028 6.563 1.00 94.12 114 LYS A CA 1
ATOM 939 C C . LYS A 1 114 ? -1.067 1.574 6.933 1.00 94.12 114 LYS A C 1
ATOM 941 O O . LYS A 1 114 ? -1.944 1.307 7.747 1.00 94.12 114 LYS A O 1
ATOM 946 N N . CYS A 1 115 ? -0.291 0.642 6.384 1.00 93.12 115 CYS A N 1
ATOM 947 C CA . CYS A 1 115 ? -0.420 -0.771 6.703 1.00 93.12 115 CYS A CA 1
ATOM 948 C C . CYS A 1 115 ? -0.213 -1.039 8.196 1.00 93.12 115 CYS A C 1
ATOM 950 O O . CYS A 1 115 ? -1.033 -1.740 8.784 1.00 93.12 115 CYS A O 1
ATOM 952 N N . ILE A 1 116 ? 0.817 -0.454 8.821 1.00 91.31 116 ILE A N 1
ATOM 953 C CA . ILE A 1 116 ? 1.043 -0.554 10.275 1.00 91.31 116 ILE A CA 1
ATOM 954 C C . ILE A 1 116 ? -0.142 0.038 11.035 1.00 91.31 116 ILE A C 1
ATOM 956 O O . ILE A 1 116 ? -0.629 -0.575 11.982 1.00 91.31 116 ILE A O 1
ATOM 960 N N . LEU A 1 117 ? -0.613 1.213 10.619 1.00 90.50 117 LEU A N 1
ATOM 961 C CA . LEU A 1 117 ? -1.710 1.910 11.274 1.00 90.50 117 LEU A CA 1
ATOM 962 C C . LEU A 1 117 ? -2.990 1.074 11.271 1.00 90.50 117 LEU A C 1
ATOM 964 O O . LEU A 1 117 ? -3.525 0.777 12.337 1.00 90.50 117 LEU A O 1
ATOM 968 N N . VAL A 1 118 ? -3.460 0.681 10.084 1.00 89.69 118 VAL A N 1
ATOM 969 C CA . VAL A 1 118 ? -4.633 -0.190 9.923 1.00 89.69 118 VAL A CA 1
ATOM 970 C C . VAL A 1 118 ? -4.415 -1.473 10.709 1.00 89.69 118 VAL A C 1
ATOM 972 O O . VAL A 1 118 ? -5.322 -1.934 11.397 1.00 89.69 118 VAL A O 1
ATOM 975 N N . SER A 1 119 ? -3.187 -2.000 10.679 1.00 86.75 119 SER A N 1
ATOM 976 C CA . SER A 1 119 ? -2.848 -3.207 11.406 1.00 86.75 119 SER A CA 1
ATOM 977 C C . SER A 1 119 ? -3.072 -3.083 12.901 1.00 86.75 119 SER A C 1
ATOM 979 O O . SER A 1 119 ? -3.763 -3.908 13.475 1.00 86.75 119 SER A O 1
ATOM 981 N N . VAL A 1 120 ? -2.539 -2.038 13.521 1.00 87.38 120 VAL A N 1
ATOM 982 C CA . VAL A 1 120 ? -2.660 -1.808 14.963 1.00 87.38 120 VAL A CA 1
ATOM 983 C C . VAL A 1 120 ? -4.095 -1.454 15.348 1.00 87.38 120 VAL A C 1
ATOM 985 O O . VAL A 1 120 ? -4.630 -2.017 16.300 1.00 87.38 120 VAL A O 1
ATOM 988 N N . VAL A 1 121 ? -4.728 -0.542 14.609 1.00 86.62 121 VAL A N 1
ATOM 989 C CA . VAL A 1 121 ? -6.047 0.004 14.955 1.00 86.62 121 VAL A CA 1
ATOM 990 C C . VAL A 1 121 ? -7.155 -1.037 14.789 1.00 86.62 121 VAL A C 1
ATOM 992 O O . VAL A 1 121 ? -8.064 -1.075 15.617 1.00 86.62 121 VAL A O 1
ATOM 995 N N . ALA A 1 122 ? -7.077 -1.881 13.755 1.00 81.75 122 ALA A N 1
ATOM 996 C CA . ALA A 1 122 ? -8.092 -2.897 13.478 1.00 81.75 122 ALA A CA 1
ATOM 997 C C . ALA A 1 122 ? -7.943 -4.171 14.329 1.00 81.75 122 ALA A C 1
ATOM 999 O O . ALA A 1 122 ? -8.900 -4.926 14.427 1.00 81.75 122 ALA A O 1
ATOM 1000 N N . THR A 1 123 ? -6.774 -4.427 14.933 1.00 77.94 123 THR A N 1
ATOM 1001 C CA . THR A 1 123 ? -6.561 -5.603 15.809 1.00 77.94 123 THR A CA 1
ATOM 1002 C C . THR A 1 123 ? -6.680 -5.302 17.300 1.00 77.94 123 THR A C 1
ATOM 1004 O O . THR A 1 123 ? -6.583 -6.209 18.121 1.00 77.94 123 THR A O 1
ATOM 1007 N N . GLN A 1 124 ? -6.796 -4.027 17.670 1.00 69.81 124 GLN A N 1
ATOM 1008 C CA . GLN A 1 124 ? -7.077 -3.619 19.041 1.00 69.81 124 GLN A CA 1
ATOM 1009 C C . GLN A 1 124 ? -8.593 -3.587 19.225 1.00 69.81 124 GLN A C 1
ATOM 1011 O O . GLN A 1 124 ? -9.215 -2.56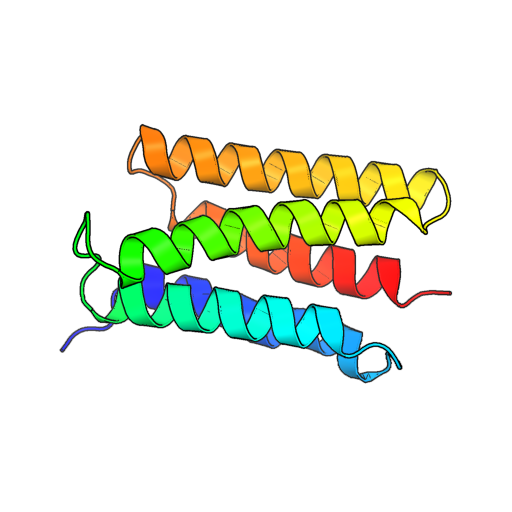5 18.921 1.00 69.81 124 GLN A O 1
ATOM 1016 N N . ASP A 1 125 ? -9.156 -4.699 19.691 1.00 55.03 125 ASP A N 1
ATOM 1017 C CA . ASP A 1 125 ? -10.500 -4.736 20.278 1.00 55.03 125 ASP A CA 1
ATOM 1018 C C . ASP A 1 125 ? -10.513 -3.970 21.610 1.00 55.0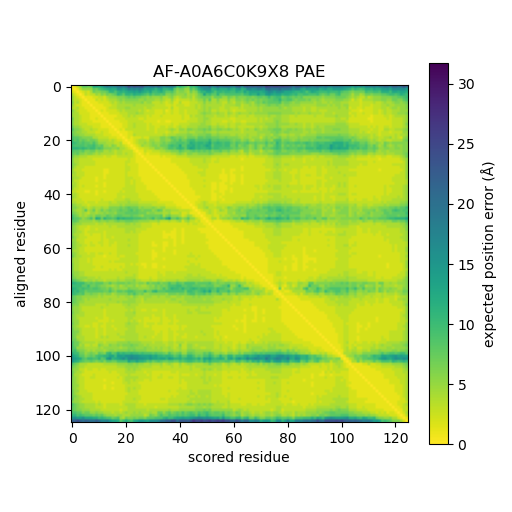3 125 ASP A C 1
ATOM 1020 O O . ASP A 1 125 ? -9.696 -4.303 22.504 1.00 55.03 125 ASP A O 1
#

Solvent-accessible surface area (backbone atoms only — not comparable to full-atom values): 6656 Å² total; per-residue (Å²): 136,82,79,41,71,55,29,58,37,39,53,54,41,67,63,23,41,57,69,39,75,81,46,90,68,60,65,62,57,50,50,51,49,53,32,41,50,36,38,30,53,25,31,63,68,69,57,56,78,93,36,73,44,43,54,49,24,55,50,28,55,53,52,51,55,53,48,54,50,58,57,28,71,77,46,60,66,74,62,18,52,52,46,49,52,52,51,48,53,37,50,51,41,41,52,47,17,69,75,69,71,49,58,55,53,54,28,34,50,44,48,20,52,45,39,35,48,53,26,51,62,74,64,59,127

Nearest PDB structures (foldseek):
  8aw5-assembly1_A  TM=6.590E-01  e=6.147E+00  Aquifex aeolicus VF5
  6wm3-assembly1_3  TM=2.348E-01  e=2.110E+00  Homo sapiens

pLDDT: mean 88.85, std 7.15, range [55.03, 96.06]

Secondary structure (DSSP, 8-state):
-PPPHHHHHHTHHHHHTGGGGG-S--HHHHHHHHHHHHHHHHHHTT--TTSHHHHHHHHHHHHHHHHHHHHHHTS-HHHHHHHHHHHHHHHHHHHHHHHHS--HHHHHHHHHHHHHHHHHHHH--

Radius of gyration: 14.28 Å; Cα contacts (8 Å, |Δi|>4): 128; chains: 1; bounding box: 37×28×40 Å

Mean predicted aligned error: 4.04 Å